Protein AF-A0A137PBF0-F1 (afdb_monomer_lite)

pLDDT: mean 75.56, std 15.22, range [40.25, 97.75]

Radius of gyration: 33.71 Å; chains: 1; bounding box: 64×25×86 Å

InterPro domains:
  IPR001138 Zn(2)Cys(6) fungal-type DNA-binding domain [PF00172] (9-41)
  IPR001138 Zn(2)Cys(6) fungal-type DNA-binding domain [PS50048] (8-37)
  IPR001138 Zn(2)Cys(6) fungal-type DNA-binding domain [SM00066] (3-46)
  IPR001138 Zn(2)Cys(6) fungal-type DNA-binding domain [cd00067] (9-37)
  IPR036864 Zn(2)-C6 fungal-type DNA-binding domain superfamily [G3DSA:4.10.240.10] (1-69)
  IPR036864 Zn(2)-C6 fungal-type DNA-binding domain superfamily [SSF57701] (2-40)

Sequence (99 aa):
MRPKVQQNCVECKRRKIKCSRAQPCSNCLKSGVFCFYINKKQISIEADESRSKTQDLTRYQVLRNLKLEEKWLKLVFKVEMVINWCSEDPRLVHLVVSY

Foldseek 3Di:
DDDDDDDAWPVCVVVVHDFCSDVQTPVCVVVVHDTHHDDPVVCVVVVVVVVVVVVVVVVVVVVVVVVVVVVVVVVVVVVVVVVVVCVPDVVCPVVVPDD

Structure (mmCIF, N/CA/C/O backbone):
data_AF-A0A137PBF0-F1
#
_entry.id   AF-A0A137PBF0-F1
#
loop_
_atom_site.group_PDB
_atom_site.id
_atom_site.type_symbol
_atom_site.label_atom_id
_atom_site.label_alt_id
_atom_site.label_comp_id
_atom_site.label_asym_id
_atom_site.label_entity_id
_atom_site.label_seq_id
_atom_site.pdbx_PDB_ins_code
_atom_site.Cartn_x
_atom_site.Cartn_y
_atom_site.Cartn_z
_atom_site.occupancy
_atom_site.B_iso_or_equiv
_atom_site.auth_seq_id
_atom_site.auth_comp_id
_atom_site.auth_asym_id
_atom_site.auth_atom_id
_atom_site.pdbx_PDB_model_num
ATOM 1 N N . MET A 1 1 ? 5.314 -11.008 27.753 1.00 71.00 1 MET A N 1
ATOM 2 C CA . MET A 1 1 ? 4.659 -10.944 26.422 1.00 71.00 1 MET A CA 1
ATOM 3 C C . MET A 1 1 ? 3.678 -9.776 26.390 1.00 71.00 1 MET A C 1
ATOM 5 O O . MET A 1 1 ? 2.913 -9.633 27.333 1.00 71.00 1 MET A O 1
ATOM 9 N N . ARG A 1 2 ? 3.688 -8.935 25.346 1.00 78.38 2 ARG A N 1
ATOM 10 C CA . ARG A 1 2 ? 2.725 -7.825 25.193 1.00 78.38 2 ARG A CA 1
ATOM 11 C C . ARG A 1 2 ? 1.407 -8.352 24.595 1.00 78.38 2 ARG A C 1
ATOM 13 O O . ARG A 1 2 ? 1.470 -8.976 23.536 1.00 78.38 2 ARG A O 1
ATOM 20 N N . PRO A 1 3 ? 0.230 -8.093 25.197 1.00 75.25 3 PRO A N 1
ATOM 21 C CA . PRO A 1 3 ? -1.050 -8.521 24.635 1.00 75.25 3 PRO A CA 1
ATOM 22 C C . PRO A 1 3 ? -1.280 -7.911 23.249 1.00 75.25 3 PRO A C 1
ATOM 24 O O . PRO A 1 3 ? -1.082 -6.710 23.040 1.00 75.25 3 PRO A O 1
ATOM 27 N N . LYS A 1 4 ? -1.710 -8.731 22.285 1.00 74.19 4 LYS A N 1
ATOM 28 C CA . LYS A 1 4 ? -2.023 -8.266 20.930 1.00 74.19 4 LYS A CA 1
ATOM 29 C C . LYS A 1 4 ? -3.314 -7.447 20.967 1.00 74.19 4 LYS A C 1
ATOM 31 O O . LYS A 1 4 ? -4.403 -7.993 21.122 1.00 74.19 4 LYS A O 1
ATOM 36 N N . VAL A 1 5 ? -3.194 -6.131 20.814 1.00 78.00 5 VAL A N 1
ATOM 37 C CA . VAL A 1 5 ? -4.346 -5.218 20.806 1.00 78.00 5 VAL A CA 1
ATOM 38 C C . VAL A 1 5 ? -5.220 -5.498 19.582 1.00 78.00 5 VAL A C 1
ATOM 40 O O . VAL A 1 5 ? -4.790 -5.295 18.441 1.00 78.00 5 VAL A O 1
ATOM 43 N N . GLN A 1 6 ? -6.458 -5.942 19.817 1.00 81.50 6 GLN A N 1
ATOM 44 C CA . GLN A 1 6 ? -7.447 -6.136 18.758 1.00 81.50 6 GLN A CA 1
ATOM 45 C C . GLN A 1 6 ? -7.788 -4.794 18.098 1.00 81.50 6 GLN A C 1
ATOM 47 O O . GLN A 1 6 ? -8.183 -3.834 18.765 1.00 81.50 6 GLN A O 1
ATOM 52 N N . GLN A 1 7 ? -7.617 -4.729 16.778 1.00 88.94 7 GLN A N 1
ATOM 53 C CA . GLN A 1 7 ? -7.830 -3.507 16.008 1.00 88.94 7 GLN A CA 1
ATOM 54 C C . GLN A 1 7 ? -9.323 -3.203 15.848 1.00 88.94 7 GLN A C 1
ATOM 56 O O . GLN A 1 7 ? -10.153 -4.104 15.743 1.00 88.94 7 GLN A O 1
ATOM 61 N N . ASN A 1 8 ? -9.658 -1.916 15.808 1.00 94.94 8 ASN A N 1
ATOM 62 C CA . ASN A 1 8 ? -10.992 -1.462 15.422 1.00 94.94 8 ASN A CA 1
ATOM 63 C C . ASN A 1 8 ? -11.172 -1.628 13.903 1.00 94.94 8 ASN A C 1
ATOM 65 O O . ASN A 1 8 ? -10.190 -1.529 13.160 1.00 94.94 8 ASN A O 1
ATOM 69 N N . CYS A 1 9 ? -12.412 -1.822 13.435 1.00 95.44 9 CYS A N 1
ATOM 70 C CA . CYS A 1 9 ? -12.704 -1.768 11.999 1.00 95.44 9 CYS A CA 1
ATOM 71 C C . CYS A 1 9 ? -12.340 -0.394 11.420 1.00 95.44 9 CYS A C 1
ATOM 73 O O . CYS A 1 9 ? -12.250 0.597 12.157 1.00 95.44 9 CYS A O 1
ATOM 75 N N . VAL A 1 10 ? -12.158 -0.324 10.099 1.00 95.69 10 VAL A N 1
ATOM 76 C CA . VAL A 1 10 ? -11.753 0.912 9.410 1.00 95.69 10 VAL A CA 1
ATOM 77 C C . VAL A 1 10 ? -12.727 2.048 9.691 1.00 95.69 10 VAL A C 1
ATOM 79 O O . VAL A 1 10 ? -12.300 3.152 10.018 1.00 95.69 10 VAL A O 1
ATOM 82 N N . GLU A 1 11 ? -14.024 1.761 9.679 1.00 96.69 11 GLU A N 1
ATOM 83 C CA . GLU A 1 11 ? -15.039 2.790 9.859 1.00 96.69 11 GLU A CA 1
ATOM 84 C C . GLU A 1 11 ? -15.127 3.299 11.306 1.00 96.69 11 GLU A C 1
ATOM 86 O O . GLU A 1 11 ? -15.147 4.507 11.535 1.00 96.69 11 GLU A O 1
ATOM 91 N N . CYS A 1 12 ? -15.078 2.419 12.314 1.00 96.62 12 CYS A N 1
ATOM 92 C CA . CYS A 1 12 ? -15.012 2.860 13.713 1.00 96.62 12 CYS A CA 1
ATOM 93 C C . CYS A 1 12 ? -13.708 3.604 14.015 1.00 96.62 12 CYS A C 1
ATOM 95 O O . CYS A 1 12 ? -13.707 4.536 14.817 1.00 96.62 12 CYS A O 1
ATOM 97 N N . LYS A 1 13 ? -12.600 3.214 13.372 1.00 95.00 13 LYS A N 1
ATOM 98 C CA . LYS A 1 13 ? -1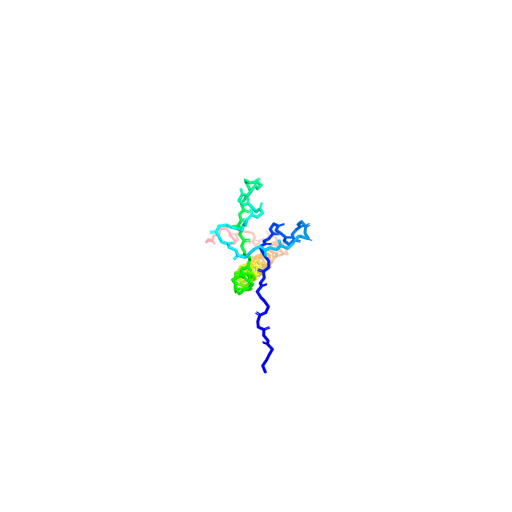1.323 3.924 13.471 1.00 95.00 13 LYS A CA 1
ATOM 99 C C . LYS A 1 13 ? -11.422 5.322 12.853 1.00 95.00 13 LYS A C 1
ATOM 101 O O . LYS A 1 13 ? -10.991 6.278 13.489 1.00 95.00 13 LYS A O 1
ATOM 106 N N . ARG A 1 14 ? -12.043 5.450 11.674 1.00 95.38 14 ARG A N 1
ATOM 107 C CA . ARG A 1 14 ? -12.297 6.727 10.984 1.00 95.38 14 ARG A CA 1
ATOM 108 C C . ARG A 1 14 ? -13.192 7.652 11.810 1.00 95.38 14 ARG A C 1
ATOM 110 O O . ARG A 1 14 ? -12.872 8.822 11.977 1.00 95.38 14 ARG A O 1
ATOM 117 N N . ARG A 1 15 ? -14.273 7.110 12.378 1.00 95.38 15 ARG A N 1
ATOM 118 C CA . ARG A 1 15 ? -15.216 7.838 13.246 1.00 95.38 15 ARG A CA 1
ATOM 119 C C . ARG A 1 15 ? -14.694 8.078 14.667 1.00 95.38 15 ARG A C 1
ATOM 121 O O . ARG A 1 15 ? -15.350 8.773 15.428 1.00 95.38 15 ARG A O 1
ATOM 128 N N . LYS A 1 16 ? -13.543 7.498 15.034 1.00 95.69 16 LYS A N 1
ATOM 129 C CA . LYS A 1 16 ? -12.946 7.558 16.382 1.00 95.69 16 LYS A CA 1
ATOM 130 C C . LYS A 1 16 ? -13.895 7.089 17.500 1.00 95.69 16 LYS A C 1
ATOM 132 O O . LYS A 1 16 ? -13.854 7.600 18.613 1.00 95.69 16 LYS A O 1
ATOM 137 N N . ILE A 1 17 ? -14.721 6.081 17.218 1.00 95.19 17 ILE A N 1
ATOM 138 C CA . ILE A 1 17 ? -15.667 5.491 18.180 1.00 95.19 17 ILE A CA 1
ATOM 139 C C . ILE A 1 17 ? -15.231 4.088 18.611 1.00 95.19 17 ILE A C 1
ATOM 141 O O . ILE A 1 17 ? -14.493 3.391 17.904 1.00 95.19 17 ILE A O 1
ATOM 145 N N . LYS A 1 18 ? -15.728 3.631 19.767 1.00 94.12 18 LYS A N 1
ATOM 146 C CA . LYS A 1 18 ? -15.484 2.266 20.255 1.00 94.12 18 LYS A CA 1
ATOM 147 C C . LYS A 1 18 ? -16.075 1.248 19.276 1.00 94.12 18 LYS A C 1
ATOM 149 O O . LYS A 1 18 ? -17.252 1.311 18.935 1.00 94.12 18 LYS A O 1
ATOM 154 N N . CYS A 1 19 ? -15.260 0.299 18.826 1.00 96.25 19 CYS A N 1
ATOM 155 C CA . CYS A 1 19 ? -15.696 -0.788 17.955 1.00 96.25 19 CYS A CA 1
ATOM 156 C C . CYS A 1 19 ? -16.140 -1.992 18.795 1.00 96.25 19 CYS A C 1
ATOM 158 O O . CYS A 1 19 ? -15.430 -2.371 19.726 1.00 96.25 19 CYS A O 1
ATOM 160 N N . SER A 1 20 ? -17.271 -2.619 18.448 1.00 95.69 20 SER A N 1
ATOM 161 C CA . SER A 1 20 ? -17.695 -3.879 19.083 1.00 95.69 20 SER A CA 1
ATOM 162 C C . SER A 1 20 ? -16.876 -5.088 18.626 1.00 95.69 20 SER A C 1
ATOM 164 O O . SER A 1 20 ? -16.974 -6.147 19.229 1.00 95.69 20 SER A O 1
ATOM 166 N N . ARG A 1 21 ? -16.081 -4.930 17.558 1.00 93.62 21 ARG A N 1
ATOM 167 C CA . ARG A 1 21 ? -15.198 -5.954 16.981 1.00 93.62 21 ARG A CA 1
ATOM 168 C C . ARG A 1 21 ? -15.899 -7.215 16.447 1.00 93.62 21 ARG A C 1
ATOM 170 O O . ARG A 1 21 ? -15.221 -8.171 16.094 1.00 93.62 21 ARG A O 1
ATOM 177 N N . ALA A 1 22 ? -17.228 -7.197 16.331 1.00 93.06 22 ALA A N 1
ATOM 178 C CA . ALA A 1 22 ? -17.992 -8.203 15.591 1.00 93.06 22 ALA A CA 1
ATOM 179 C C . ALA A 1 22 ? -17.848 -8.009 14.064 1.00 93.06 22 ALA A C 1
ATOM 181 O O . ALA A 1 22 ? -17.330 -6.978 13.611 1.00 93.06 22 ALA A O 1
ATOM 182 N N . GLN A 1 23 ? -18.310 -8.989 13.283 1.00 91.12 23 GLN A N 1
ATOM 183 C CA . GLN A 1 23 ? -18.328 -8.964 11.817 1.00 91.12 23 GLN A CA 1
ATOM 184 C C . GLN A 1 23 ? -19.757 -9.171 11.296 1.00 91.12 23 GLN A C 1
ATOM 186 O O . GLN A 1 23 ? -20.223 -10.309 11.298 1.00 91.12 23 GLN A O 1
ATOM 191 N N . PRO A 1 24 ? -20.455 -8.105 10.860 1.00 94.75 24 PRO A N 1
ATOM 192 C CA . PRO A 1 24 ? -20.088 -6.684 10.955 1.00 94.75 24 PRO A CA 1
ATOM 193 C C . PRO A 1 24 ? -20.155 -6.154 12.401 1.00 94.75 24 PRO A C 1
ATOM 195 O O . PRO A 1 24 ? -20.855 -6.697 13.254 1.00 94.75 24 PRO A O 1
ATOM 198 N N . CYS A 1 25 ? -19.431 -5.074 12.714 1.00 97.06 25 CYS A N 1
ATOM 199 C CA . CYS A 1 25 ? -19.496 -4.488 14.056 1.00 97.06 25 CYS A CA 1
ATOM 200 C C . CYS A 1 25 ? -20.842 -3.774 14.273 1.00 97.06 25 CYS A C 1
ATOM 202 O O . CYS A 1 25 ? -21.449 -3.286 13.320 1.00 97.06 25 CYS A O 1
ATOM 204 N N . SER A 1 26 ? -21.301 -3.659 15.521 1.00 97.75 26 SER A N 1
ATOM 205 C CA . SER A 1 26 ? -22.644 -3.157 15.848 1.00 97.75 26 SER A CA 1
ATOM 206 C C . SER A 1 26 ? -22.900 -1.745 15.320 1.00 97.75 26 SER A C 1
ATOM 208 O O . SER A 1 26 ? -23.990 -1.458 14.839 1.00 97.75 26 SER A O 1
ATOM 210 N N . ASN A 1 27 ? -21.891 -0.872 15.350 1.00 97.31 27 ASN A N 1
ATOM 211 C CA . ASN A 1 27 ? -22.010 0.484 14.816 1.00 97.31 27 ASN A CA 1
ATOM 212 C C . ASN A 1 27 ? -22.124 0.493 13.290 1.00 97.31 27 ASN A C 1
ATOM 214 O O . ASN A 1 27 ? -22.899 1.278 12.750 1.00 97.31 27 ASN A O 1
ATOM 218 N N . CYS A 1 28 ? -21.363 -0.365 12.600 1.00 97.69 28 CYS A N 1
ATOM 219 C CA . CYS A 1 28 ? -21.428 -0.463 11.142 1.00 97.69 28 CYS A CA 1
ATOM 220 C C . CYS A 1 28 ? -22.755 -1.076 10.695 1.00 97.69 28 CYS A C 1
ATOM 222 O O . CYS A 1 28 ? -23.377 -0.542 9.785 1.00 97.69 28 CYS A O 1
ATOM 224 N N . LEU A 1 29 ? -23.223 -2.110 11.403 1.00 97.69 29 LEU A N 1
ATOM 225 C CA . LEU A 1 29 ? -24.527 -2.726 11.176 1.00 97.69 29 LEU A CA 1
ATOM 226 C C . LEU A 1 29 ? -25.661 -1.706 11.345 1.00 97.69 29 LEU A C 1
ATOM 228 O O . LEU A 1 29 ? -26.472 -1.541 10.445 1.00 97.69 29 LEU A O 1
ATOM 232 N N . LYS A 1 30 ? -25.669 -0.953 12.455 1.00 97.12 30 LYS A N 1
ATOM 233 C CA . LYS A 1 30 ? -26.670 0.100 12.711 1.00 97.12 30 LYS A CA 1
ATOM 234 C C . LYS A 1 30 ? -26.617 1.248 11.705 1.00 97.12 30 LYS A C 1
ATOM 236 O O . LYS A 1 30 ? -27.641 1.844 11.409 1.00 97.12 30 LYS A O 1
ATOM 241 N N . SER A 1 31 ? -25.426 1.586 11.215 1.00 95.50 31 SER A N 1
ATOM 242 C CA . SER A 1 31 ? -25.242 2.665 10.238 1.00 95.50 31 SER A CA 1
ATOM 243 C C . SER A 1 31 ? -25.452 2.216 8.788 1.00 95.50 31 SER A C 1
ATOM 245 O O . SER A 1 31 ? -25.351 3.057 7.903 1.00 95.50 31 SER A O 1
ATOM 247 N N . GLY A 1 32 ? -25.658 0.919 8.527 1.00 95.88 32 GLY A N 1
ATOM 248 C CA . GLY A 1 32 ? -25.782 0.382 7.168 1.00 95.88 32 GLY A CA 1
ATOM 249 C C . GLY A 1 32 ? -24.528 0.562 6.302 1.00 95.88 32 GLY A C 1
ATOM 250 O O . GLY A 1 32 ? -24.631 0.638 5.083 1.00 95.88 32 GLY A O 1
ATOM 251 N N . VAL A 1 33 ? -23.343 0.670 6.911 1.00 95.88 33 VAL A N 1
ATOM 252 C CA . VAL A 1 33 ? -22.074 0.902 6.197 1.00 95.88 33 VAL A CA 1
ATOM 253 C C . VAL A 1 33 ? -21.219 -0.355 6.149 1.00 95.88 33 VAL A C 1
ATOM 255 O O . VAL A 1 33 ? -21.256 -1.196 7.051 1.00 95.88 33 VAL A O 1
ATOM 258 N N . PHE A 1 34 ? -20.388 -0.451 5.113 1.00 95.56 34 PHE A N 1
ATOM 259 C CA . PHE A 1 34 ? -19.500 -1.589 4.919 1.00 95.56 34 PHE A CA 1
ATOM 260 C C . PHE A 1 34 ? -18.461 -1.699 6.049 1.00 95.56 34 PHE A C 1
ATOM 262 O O . PHE A 1 34 ? -17.709 -0.763 6.334 1.00 95.56 34 PHE A O 1
ATOM 269 N N . CYS A 1 35 ? -18.420 -2.860 6.709 1.00 96.56 35 CYS A N 1
ATOM 270 C CA . CYS A 1 35 ? -17.520 -3.129 7.825 1.00 96.56 35 CYS A CA 1
ATOM 271 C C . CYS A 1 35 ? -16.352 -3.996 7.361 1.00 96.56 35 CYS A C 1
ATOM 273 O O . CYS A 1 35 ? -16.542 -5.161 7.028 1.00 96.56 35 CYS A O 1
ATOM 275 N N . PHE A 1 36 ? -15.136 -3.454 7.389 1.00 94.62 36 PHE A N 1
ATOM 276 C CA . PHE A 1 36 ? -13.934 -4.220 7.071 1.00 94.62 36 PHE A CA 1
ATOM 277 C C . PHE A 1 36 ? -12.765 -3.850 7.984 1.00 94.62 36 PHE A C 1
ATOM 279 O O . PHE A 1 36 ? -12.739 -2.791 8.623 1.00 94.62 36 PHE A O 1
ATOM 286 N N . TYR A 1 37 ? -11.802 -4.764 8.077 1.00 93.31 37 TYR A N 1
ATOM 287 C CA . TYR A 1 37 ? -10.626 -4.658 8.935 1.00 93.31 37 TYR A CA 1
ATOM 288 C C . TYR A 1 37 ? -9.392 -4.855 8.065 1.00 93.31 37 TYR A C 1
ATOM 290 O O . TYR A 1 37 ? -9.303 -5.822 7.316 1.00 93.31 37 TYR A O 1
ATOM 298 N N . ILE A 1 38 ? -8.434 -3.937 8.171 1.00 88.19 38 ILE A N 1
ATOM 299 C CA . ILE A 1 38 ? -7.204 -3.999 7.383 1.00 88.19 38 ILE A CA 1
ATOM 300 C C . ILE A 1 38 ? -6.210 -4.944 8.057 1.00 88.19 38 ILE A C 1
ATOM 302 O O . ILE A 1 38 ? -5.754 -4.688 9.177 1.00 88.19 38 ILE A O 1
ATOM 306 N N . ASN A 1 39 ? -5.818 -5.997 7.341 1.00 81.00 39 ASN A N 1
ATOM 307 C CA . ASN A 1 39 ? -4.710 -6.856 7.732 1.00 81.00 39 ASN A CA 1
ATOM 308 C C . ASN A 1 39 ? -3.397 -6.284 7.185 1.00 81.00 39 ASN A C 1
ATOM 310 O O . ASN A 1 39 ? -3.072 -6.430 6.010 1.00 81.00 39 ASN A O 1
ATOM 314 N N . LYS A 1 40 ? -2.602 -5.650 8.056 1.00 71.31 40 LYS A N 1
ATOM 315 C CA . LYS A 1 40 ? -1.321 -5.022 7.672 1.00 71.31 40 LYS A CA 1
ATOM 316 C C . LYS A 1 40 ? -0.313 -5.987 7.028 1.00 71.31 40 LYS A C 1
ATOM 318 O O . LYS A 1 40 ? 0.570 -5.521 6.326 1.00 71.31 40 LYS A O 1
ATOM 323 N N . LYS A 1 41 ? -0.449 -7.301 7.251 1.00 69.06 41 LYS A N 1
ATOM 324 C CA . LYS A 1 41 ? 0.423 -8.320 6.644 1.00 69.06 41 LYS A CA 1
ATOM 325 C C . LYS A 1 41 ? 0.265 -8.434 5.124 1.00 69.06 41 LYS A C 1
ATOM 327 O O . LYS A 1 41 ? 1.229 -8.798 4.472 1.00 69.06 41 LYS A O 1
ATOM 332 N N . GLN A 1 42 ? -0.917 -8.152 4.573 1.00 64.38 42 GLN A N 1
ATOM 333 C CA . GLN A 1 42 ? -1.158 -8.296 3.130 1.00 64.38 42 GLN A CA 1
ATOM 334 C C . GLN A 1 42 ? -0.677 -7.066 2.352 1.00 64.38 42 GLN A C 1
ATOM 336 O O . GLN A 1 42 ? -0.034 -7.211 1.321 1.00 64.38 42 GLN A O 1
ATOM 341 N N . ILE A 1 43 ? -0.861 -5.869 2.920 1.00 64.06 43 ILE A N 1
ATOM 342 C CA . ILE A 1 43 ? -0.442 -4.606 2.290 1.00 64.06 43 ILE A CA 1
ATOM 343 C C . ILE A 1 43 ? 1.072 -4.557 2.063 1.00 64.06 43 ILE A C 1
ATOM 345 O O . ILE A 1 43 ? 1.515 -4.065 1.034 1.00 64.06 43 ILE A O 1
ATOM 349 N N . SER A 1 44 ? 1.876 -5.064 3.003 1.00 62.03 44 SER A N 1
ATOM 350 C CA . SER A 1 44 ? 3.333 -5.087 2.836 1.00 62.03 44 SER A CA 1
ATOM 351 C C . SER A 1 44 ? 3.784 -6.020 1.713 1.00 62.03 44 SER A C 1
ATOM 353 O O . SER A 1 44 ? 4.735 -5.693 1.021 1.00 62.03 44 SER A O 1
ATOM 355 N N . ILE A 1 45 ? 3.096 -7.150 1.517 1.00 65.25 45 ILE A N 1
ATOM 356 C CA . ILE A 1 45 ? 3.457 -8.129 0.481 1.00 65.25 45 ILE A CA 1
ATOM 357 C C . ILE A 1 45 ? 3.113 -7.565 -0.900 1.00 65.25 45 ILE A C 1
ATOM 359 O O . ILE A 1 45 ? 3.965 -7.536 -1.781 1.00 65.25 45 ILE A O 1
ATOM 363 N N . GLU A 1 46 ? 1.902 -7.031 -1.068 1.00 60.78 46 GLU A N 1
ATOM 364 C CA . GLU A 1 46 ? 1.461 -6.465 -2.348 1.00 60.78 46 GLU A CA 1
ATOM 365 C C . GLU A 1 46 ? 2.230 -5.190 -2.721 1.00 60.78 46 GLU A C 1
ATOM 367 O O . GLU A 1 46 ? 2.565 -4.994 -3.890 1.00 60.78 46 GLU A O 1
ATOM 372 N N . ALA A 1 47 ? 2.550 -4.325 -1.750 1.00 61.84 47 ALA A N 1
ATOM 373 C CA . ALA A 1 47 ? 3.307 -3.102 -2.009 1.00 61.84 47 ALA A CA 1
ATOM 374 C C . ALA A 1 47 ? 4.765 -3.382 -2.410 1.00 61.84 47 ALA A C 1
ATOM 376 O O . ALA A 1 47 ? 5.266 -2.725 -3.325 1.00 61.84 47 ALA A O 1
ATOM 377 N N . ASP A 1 48 ? 5.431 -4.357 -1.779 1.00 61.72 48 ASP A N 1
ATOM 378 C CA . ASP A 1 48 ? 6.786 -4.761 -2.180 1.00 61.72 48 ASP A CA 1
ATOM 379 C C . ASP A 1 48 ? 6.786 -5.470 -3.538 1.00 61.72 48 ASP A C 1
ATOM 381 O O . ASP A 1 48 ? 7.616 -5.166 -4.398 1.00 61.72 48 ASP A O 1
ATOM 385 N N . GLU A 1 49 ? 5.820 -6.358 -3.786 1.00 61.97 49 GLU A N 1
ATOM 386 C CA . GLU A 1 49 ? 5.739 -7.098 -5.047 1.00 61.97 49 GLU A CA 1
ATOM 387 C C . GLU A 1 49 ? 5.443 -6.175 -6.241 1.00 61.97 49 GLU A C 1
ATOM 389 O O . GLU A 1 49 ? 6.051 -6.301 -7.309 1.00 61.97 49 GLU A O 1
ATOM 394 N N . SER A 1 50 ? 4.562 -5.189 -6.049 1.00 60.00 50 SER A N 1
ATOM 395 C CA . SER A 1 50 ? 4.249 -4.175 -7.065 1.00 60.00 50 SER A CA 1
ATOM 396 C C . SER A 1 50 ? 5.451 -3.270 -7.360 1.00 60.00 50 SER A C 1
ATOM 398 O O . SER A 1 50 ? 5.689 -2.896 -8.513 1.00 60.00 50 SER A O 1
ATOM 400 N N . ARG A 1 51 ? 6.246 -2.936 -6.334 1.00 61.50 51 ARG A N 1
ATOM 401 C CA . ARG A 1 51 ? 7.437 -2.087 -6.464 1.00 61.50 51 ARG A CA 1
ATOM 402 C C . ARG A 1 51 ? 8.580 -2.808 -7.180 1.00 61.50 51 ARG A C 1
ATOM 404 O O . ARG A 1 51 ? 9.188 -2.207 -8.064 1.00 61.50 51 ARG A O 1
ATOM 411 N N . SER A 1 52 ? 8.808 -4.087 -6.874 1.00 62.97 52 SER A N 1
ATOM 412 C CA . SER A 1 52 ? 9.840 -4.901 -7.532 1.00 62.97 52 SER A CA 1
ATOM 413 C C . SER A 1 52 ? 9.545 -5.092 -9.026 1.00 62.97 52 SER A C 1
ATOM 415 O O . SER A 1 52 ? 10.392 -4.784 -9.861 1.00 62.97 52 SER A O 1
ATOM 417 N N . LYS A 1 53 ? 8.307 -5.468 -9.393 1.00 61.66 53 LYS A N 1
ATOM 418 C CA . LYS A 1 53 ? 7.909 -5.646 -10.807 1.00 61.66 53 LYS A CA 1
ATOM 419 C C . LYS A 1 53 ? 8.037 -4.357 -11.629 1.00 61.66 53 LYS A C 1
ATOM 421 O O . LYS A 1 53 ? 8.461 -4.395 -12.782 1.00 61.66 53 LYS A O 1
ATOM 426 N N . THR A 1 54 ? 7.699 -3.208 -11.040 1.00 67.00 54 THR A N 1
ATOM 427 C CA . THR A 1 54 ? 7.789 -1.901 -11.719 1.00 67.00 54 THR A CA 1
ATOM 428 C C . THR A 1 54 ? 9.247 -1.467 -11.937 1.00 67.00 54 THR A C 1
ATOM 430 O O . THR A 1 54 ? 9.585 -0.915 -12.989 1.00 67.00 54 THR A O 1
ATOM 433 N N . GLN A 1 55 ? 10.135 -1.744 -10.975 1.00 69.00 55 GLN A N 1
ATOM 434 C CA . GLN A 1 55 ? 11.570 -1.453 -11.091 1.00 69.00 55 GLN A CA 1
ATOM 435 C C . GLN A 1 55 ? 12.278 -2.348 -12.121 1.00 69.00 55 GLN A C 1
ATOM 437 O O . GLN A 1 55 ? 13.116 -1.864 -12.884 1.00 69.00 55 GLN A O 1
ATOM 442 N N . ASP A 1 56 ? 11.907 -3.625 -12.216 1.00 70.88 56 ASP A N 1
ATOM 443 C CA . ASP A 1 56 ? 12.506 -4.545 -13.190 1.00 70.88 56 ASP A CA 1
ATOM 444 C C . ASP A 1 56 ? 12.122 -4.200 -14.641 1.00 70.88 56 ASP A C 1
ATOM 446 O O . ASP A 1 56 ? 12.971 -4.215 -15.540 1.00 70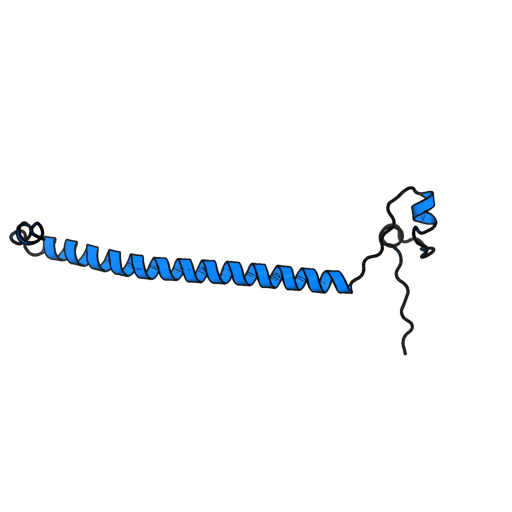.88 56 ASP A O 1
ATOM 450 N N . LEU A 1 57 ? 10.863 -3.805 -14.878 1.00 73.19 57 LEU A N 1
ATOM 451 C CA . LEU A 1 57 ? 10.388 -3.380 -16.202 1.00 73.19 57 LEU A CA 1
ATOM 452 C C . LEU A 1 57 ? 11.077 -2.095 -16.688 1.00 73.19 57 LEU A C 1
ATOM 454 O O . LEU A 1 57 ? 11.509 -2.025 -17.841 1.00 73.19 57 LEU A O 1
ATOM 458 N N . THR A 1 58 ? 11.229 -1.102 -15.807 1.00 73.38 58 THR A N 1
ATOM 459 C CA . THR A 1 58 ? 11.914 0.164 -16.1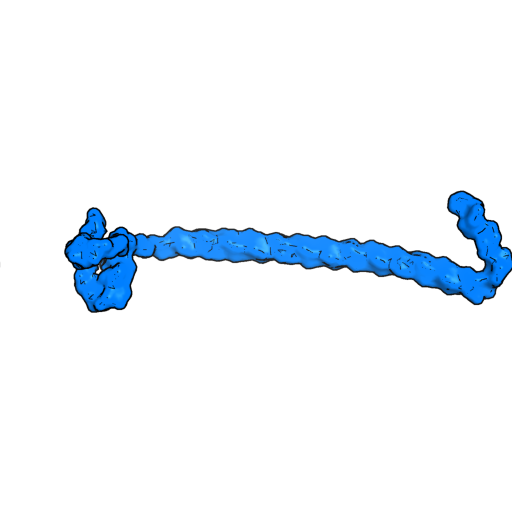30 1.00 73.38 58 THR A CA 1
ATOM 460 C C . THR A 1 58 ? 13.404 -0.046 -16.410 1.00 73.38 58 THR A C 1
ATOM 462 O O . THR A 1 58 ? 13.928 0.498 -17.384 1.00 73.38 58 THR A O 1
ATOM 465 N N . ARG A 1 59 ? 14.087 -0.912 -15.646 1.00 75.31 59 ARG A N 1
ATOM 466 C CA . ARG A 1 59 ? 15.491 -1.283 -15.900 1.00 75.31 59 ARG A CA 1
ATOM 467 C C . ARG A 1 59 ? 15.686 -1.909 -17.282 1.00 75.31 59 ARG A C 1
ATOM 469 O O . ARG A 1 59 ? 16.616 -1.545 -18.000 1.00 75.31 59 ARG A O 1
ATOM 476 N N . TYR A 1 60 ? 14.816 -2.838 -17.671 1.00 70.19 60 TYR A N 1
ATOM 477 C CA . TYR A 1 60 ? 14.897 -3.490 -18.979 1.00 70.19 60 TYR A CA 1
ATOM 478 C C . TYR A 1 60 ? 14.638 -2.513 -20.144 1.00 70.19 60 TYR A C 1
ATOM 480 O O . TYR A 1 60 ? 15.309 -2.595 -21.175 1.00 70.19 60 TYR A O 1
ATOM 488 N N . GLN A 1 61 ? 13.730 -1.547 -19.975 1.00 72.19 61 GLN A N 1
ATOM 489 C CA . GLN A 1 61 ? 13.483 -0.489 -20.964 1.00 72.19 61 GLN A CA 1
ATOM 490 C C . GLN A 1 61 ? 14.706 0.420 -21.167 1.00 72.19 61 GLN A C 1
ATOM 492 O O . GLN A 1 61 ? 15.077 0.684 -22.309 1.00 72.19 61 GLN A O 1
ATOM 497 N N . VAL A 1 62 ? 15.380 0.838 -20.088 1.00 76.81 62 VAL A N 1
ATOM 498 C CA . VAL A 1 62 ? 16.607 1.655 -20.177 1.00 76.81 62 VAL A CA 1
ATOM 499 C C . VAL A 1 62 ? 17.729 0.892 -20.886 1.00 76.81 62 VAL A C 1
ATOM 501 O O . VAL A 1 62 ? 18.327 1.415 -21.824 1.00 76.81 62 VAL A O 1
ATOM 504 N N . LEU A 1 63 ? 17.974 -0.369 -20.504 1.00 70.81 63 LEU A N 1
ATOM 505 C CA . LEU A 1 63 ? 18.988 -1.214 -21.153 1.00 70.81 63 LEU A CA 1
ATOM 506 C C . LEU A 1 63 ? 18.712 -1.404 -22.653 1.00 70.81 63 LEU A C 1
ATOM 508 O O . LEU A 1 63 ? 19.639 -1.413 -23.463 1.00 70.81 63 LEU A O 1
ATOM 512 N N . ARG A 1 64 ? 17.439 -1.540 -23.038 1.00 68.25 64 ARG A N 1
ATOM 513 C CA . ARG A 1 64 ? 17.029 -1.626 -24.444 1.00 68.25 64 ARG A CA 1
ATOM 514 C C . ARG A 1 64 ? 17.331 -0.330 -25.201 1.00 68.25 64 ARG A C 1
ATOM 516 O O . ARG A 1 64 ? 17.857 -0.414 -26.307 1.00 68.25 64 ARG A O 1
ATOM 523 N N . ASN A 1 65 ? 17.028 0.831 -24.621 1.00 70.69 65 ASN A N 1
ATOM 524 C CA . ASN A 1 65 ? 17.272 2.132 -25.251 1.00 70.69 65 ASN A CA 1
ATOM 525 C C . ASN A 1 65 ? 18.773 2.398 -25.448 1.00 70.69 65 ASN A C 1
ATOM 527 O O . ASN A 1 65 ? 19.179 2.729 -26.557 1.00 70.69 65 ASN A O 1
ATOM 531 N N . LEU A 1 66 ? 19.608 2.118 -24.440 1.00 69.12 66 LEU A N 1
ATOM 532 C CA . LEU A 1 66 ? 21.072 2.217 -24.560 1.00 69.12 66 LEU A CA 1
ATOM 533 C C . LEU A 1 66 ? 21.622 1.311 -25.677 1.00 69.12 66 LEU A C 1
ATOM 535 O O . LEU A 1 66 ? 22.463 1.716 -26.476 1.00 69.12 66 LEU A O 1
ATOM 539 N N . LYS A 1 67 ? 21.094 0.085 -25.798 1.00 66.75 67 LYS A N 1
ATOM 540 C CA . LYS A 1 67 ? 21.489 -0.853 -26.862 1.00 66.75 67 LYS A CA 1
ATOM 541 C C . LYS A 1 67 ? 21.045 -0.402 -28.260 1.00 66.75 67 LYS A C 1
ATOM 543 O O . LYS A 1 67 ? 21.654 -0.807 -29.252 1.00 66.75 67 LYS A O 1
ATOM 548 N N . LEU A 1 68 ? 19.973 0.385 -28.363 1.00 60.78 68 LEU A N 1
ATOM 549 C CA . LEU A 1 68 ? 19.561 1.010 -29.621 1.00 60.78 68 LEU A CA 1
ATOM 550 C C . LEU A 1 68 ? 20.507 2.160 -29.981 1.00 60.78 68 LEU A C 1
ATOM 552 O O . LEU A 1 68 ? 20.935 2.224 -31.131 1.00 60.78 68 LEU A O 1
ATOM 556 N N . GLU A 1 69 ? 20.905 2.991 -29.017 1.00 60.97 69 GLU A N 1
ATOM 557 C CA . GLU A 1 69 ? 21.862 4.083 -29.240 1.00 60.97 69 GLU A CA 1
ATOM 558 C C . GLU A 1 69 ? 23.224 3.582 -29.735 1.00 60.97 69 GLU A C 1
ATOM 560 O O . GLU A 1 69 ? 23.735 4.111 -30.716 1.00 60.97 69 GLU A O 1
ATOM 565 N N . GLU A 1 70 ? 23.776 2.494 -29.185 1.00 68.25 70 GLU A N 1
ATOM 566 C CA . GLU A 1 70 ? 25.036 1.922 -29.698 1.00 68.25 70 GLU A CA 1
ATOM 567 C C . GLU A 1 70 ? 24.956 1.497 -31.174 1.00 68.25 70 GLU A C 1
ATOM 569 O O . GLU A 1 70 ? 25.928 1.616 -31.925 1.00 68.25 70 GLU A O 1
ATOM 574 N N . LYS A 1 71 ? 23.807 0.961 -31.604 1.00 71.31 71 LYS A N 1
ATOM 575 C CA . LYS A 1 71 ? 23.599 0.559 -33.001 1.00 71.31 71 LYS A CA 1
ATOM 576 C C . LYS A 1 71 ? 23.464 1.775 -33.909 1.00 71.31 71 LYS A C 1
ATOM 578 O O . LYS A 1 71 ? 24.050 1.774 -34.990 1.00 71.31 71 LYS A O 1
ATOM 583 N N . TRP A 1 72 ? 22.733 2.795 -33.463 1.00 73.56 72 TRP A N 1
ATOM 584 C CA . TRP A 1 72 ? 22.609 4.062 -34.176 1.00 73.56 72 TRP A CA 1
ATOM 585 C C . TRP A 1 72 ? 23.956 4.768 -34.302 1.00 73.56 72 TRP A C 1
ATOM 587 O O . TRP A 1 72 ? 24.303 5.162 -35.405 1.00 73.56 72 TRP A O 1
ATOM 597 N N . LEU A 1 73 ? 24.770 4.820 -33.246 1.00 67.25 73 LEU A N 1
ATOM 598 C CA . LEU A 1 73 ? 26.120 5.393 -33.291 1.00 67.25 73 LEU A CA 1
ATOM 599 C C . LEU A 1 73 ? 27.025 4.658 -34.287 1.00 67.25 73 LEU A C 1
ATOM 601 O O . LEU A 1 73 ? 27.711 5.294 -35.080 1.00 67.25 73 LEU A O 1
ATOM 605 N N . LYS A 1 74 ? 26.987 3.318 -34.317 1.00 74.75 74 LYS A N 1
ATOM 606 C CA . LYS A 1 74 ? 27.738 2.522 -35.307 1.00 74.75 74 LYS A CA 1
ATOM 607 C C . LYS A 1 74 ? 27.267 2.768 -36.741 1.00 74.75 74 LYS A C 1
ATOM 609 O O . LYS A 1 74 ? 28.080 2.714 -37.660 1.00 74.75 74 LYS A O 1
ATOM 614 N N . LEU A 1 75 ? 25.970 2.990 -36.942 1.00 75.31 75 LEU A N 1
ATOM 615 C CA . LEU A 1 75 ? 25.408 3.306 -38.252 1.00 75.31 75 LEU A CA 1
ATOM 616 C C . LEU A 1 75 ? 25.783 4.726 -38.687 1.00 75.31 75 LEU A C 1
ATOM 618 O O . LEU A 1 75 ? 26.276 4.895 -39.795 1.00 75.31 75 LEU A O 1
ATOM 622 N N . VAL A 1 76 ? 25.608 5.712 -37.806 1.00 79.06 76 VAL A N 1
ATOM 623 C CA . VAL A 1 76 ? 25.974 7.116 -38.035 1.00 79.06 76 VAL A CA 1
ATOM 624 C C . VAL A 1 76 ? 27.456 7.221 -38.371 1.00 79.06 76 VAL A C 1
ATOM 626 O O . VAL A 1 76 ? 27.784 7.774 -39.411 1.00 79.06 76 VAL A O 1
ATOM 629 N N . PHE A 1 77 ? 28.335 6.571 -37.604 1.00 70.25 77 PHE A N 1
ATOM 630 C CA . PHE A 1 77 ? 29.774 6.571 -37.879 1.00 70.25 77 PHE A CA 1
ATOM 631 C C . PHE A 1 77 ? 30.115 5.975 -39.255 1.00 70.25 77 PHE A C 1
ATOM 633 O O . PHE A 1 77 ? 30.957 6.502 -39.976 1.00 70.25 77 PHE A O 1
ATOM 640 N N . LYS A 1 78 ? 29.435 4.894 -39.665 1.00 76.06 78 LYS A N 1
ATOM 641 C CA . LYS A 1 78 ? 29.611 4.315 -41.009 1.00 76.06 78 LYS A CA 1
ATOM 642 C C . LYS A 1 78 ? 29.122 5.251 -42.114 1.00 76.06 78 LYS A C 1
ATOM 644 O O . LYS A 1 78 ? 29.778 5.350 -43.144 1.00 76.06 78 LYS A O 1
ATOM 649 N N . VAL A 1 79 ? 27.986 5.914 -41.912 1.00 78.81 79 VAL A N 1
ATOM 650 C CA . VAL A 1 79 ? 27.411 6.854 -42.883 1.00 78.81 79 VAL A CA 1
ATOM 651 C C . VAL A 1 79 ? 28.285 8.102 -43.008 1.00 78.81 79 VAL A C 1
ATOM 653 O O . VAL A 1 79 ? 28.625 8.481 -44.123 1.00 78.81 79 VAL A O 1
ATOM 656 N N . GLU A 1 80 ? 28.725 8.691 -41.896 1.00 72.19 80 GLU A N 1
ATOM 657 C CA . GLU A 1 80 ? 29.649 9.831 -41.886 1.00 72.19 80 GLU A CA 1
ATOM 658 C C . GLU A 1 80 ? 30.977 9.490 -42.568 1.00 72.19 80 GLU A C 1
ATOM 660 O O . GLU A 1 80 ? 31.484 10.288 -43.350 1.00 72.19 80 GLU A O 1
ATOM 665 N N . MET A 1 81 ? 31.513 8.285 -42.352 1.00 66.19 81 MET A N 1
ATOM 666 C CA . MET A 1 81 ? 32.732 7.830 -43.024 1.00 66.19 81 MET A CA 1
ATOM 667 C C . MET A 1 81 ? 32.555 7.741 -44.548 1.00 66.19 81 MET A C 1
ATOM 669 O O . MET A 1 81 ? 33.443 8.153 -45.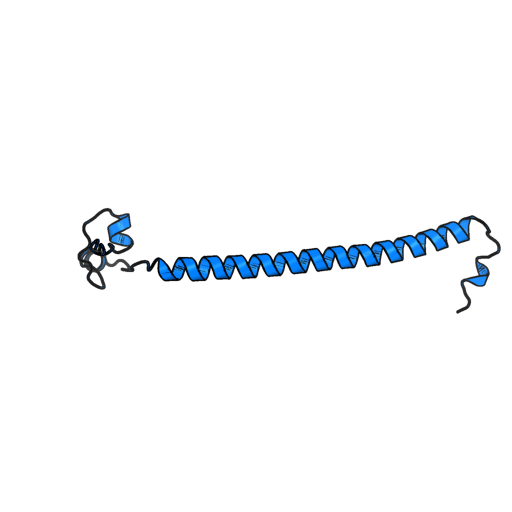286 1.00 66.19 81 M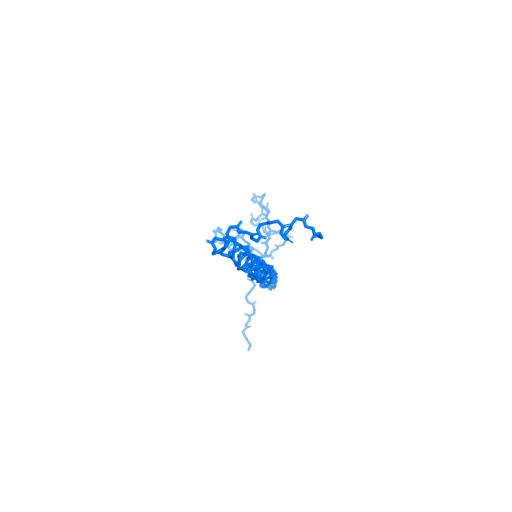ET A O 1
ATOM 673 N N . VAL A 1 82 ? 31.405 7.260 -45.034 1.00 69.56 82 VAL A N 1
ATOM 674 C CA . VAL A 1 82 ? 31.092 7.206 -46.476 1.00 69.56 82 VAL A CA 1
ATOM 675 C C . VAL A 1 82 ? 30.876 8.605 -47.060 1.00 69.56 82 VAL A C 1
ATOM 677 O O . VAL A 1 82 ? 31.359 8.885 -48.156 1.00 69.56 82 VAL A O 1
ATOM 680 N N . ILE A 1 83 ? 30.189 9.493 -46.335 1.00 71.12 83 ILE A N 1
ATOM 681 C CA . ILE A 1 83 ? 29.963 10.886 -46.751 1.00 71.12 83 ILE A CA 1
ATOM 682 C C . ILE A 1 83 ? 31.294 11.645 -46.838 1.00 71.12 83 ILE A C 1
ATOM 684 O O . ILE A 1 83 ? 31.542 12.335 -47.827 1.00 71.12 83 ILE A O 1
ATOM 688 N N . ASN A 1 84 ? 32.170 11.483 -45.844 1.00 60.78 84 ASN A N 1
ATOM 689 C CA . ASN A 1 84 ? 33.493 12.103 -45.835 1.00 60.78 84 ASN A CA 1
ATOM 690 C C . ASN A 1 84 ? 34.389 11.527 -46.942 1.00 60.78 84 ASN A C 1
ATOM 692 O O . ASN A 1 84 ? 35.028 12.290 -47.658 1.00 60.78 84 ASN A O 1
ATOM 696 N N . TRP A 1 85 ? 34.356 10.211 -47.175 1.00 54.59 85 TRP A N 1
ATOM 697 C CA . TRP A 1 85 ? 35.097 9.579 -48.275 1.00 54.59 85 TRP A CA 1
ATOM 698 C C . TRP A 1 85 ? 34.609 10.053 -49.655 1.00 54.59 85 TRP A C 1
ATOM 700 O O . TRP A 1 85 ? 35.418 10.361 -50.527 1.00 54.59 85 TRP A O 1
ATOM 710 N N . CYS A 1 86 ? 33.297 10.217 -49.854 1.00 53.59 86 CYS A N 1
ATOM 711 C CA . CYS A 1 86 ? 32.759 10.797 -51.093 1.00 53.59 86 CYS A CA 1
ATOM 712 C C . CYS A 1 86 ? 33.144 12.274 -51.288 1.00 53.59 86 CYS A C 1
ATOM 714 O O . CYS A 1 86 ? 33.087 12.772 -52.411 1.00 53.59 86 CYS A O 1
ATOM 716 N N . SER A 1 87 ? 33.521 12.971 -50.212 1.00 58.56 87 SER A N 1
ATOM 717 C CA . SER A 1 87 ? 33.873 14.394 -50.236 1.00 58.56 87 SER A CA 1
ATOM 718 C C . SER A 1 87 ? 35.363 14.647 -50.523 1.00 58.56 87 SER A C 1
ATOM 720 O O . SER A 1 87 ? 35.706 15.756 -50.923 1.00 58.56 87 SER A O 1
ATOM 722 N N . GLU A 1 88 ? 36.242 13.644 -50.367 1.00 55.50 88 GLU A N 1
ATOM 723 C CA . GLU A 1 88 ? 37.693 13.772 -50.610 1.00 55.50 88 GLU A CA 1
ATOM 724 C C . GLU A 1 88 ? 38.141 13.404 -52.041 1.00 55.50 88 GLU A C 1
ATOM 726 O O . GLU A 1 88 ? 39.161 13.920 -52.496 1.00 55.50 88 GLU A O 1
ATOM 731 N N . ASP A 1 89 ? 37.386 12.595 -52.800 1.00 54.62 89 ASP A N 1
ATOM 732 C CA . ASP A 1 89 ? 37.669 12.347 -54.228 1.00 54.62 89 ASP A CA 1
ATOM 733 C C . ASP A 1 89 ? 36.382 12.118 -55.058 1.00 54.62 89 ASP A C 1
ATOM 735 O O . ASP A 1 89 ? 35.809 11.021 -55.047 1.00 54.62 89 ASP A O 1
ATOM 739 N N . PRO A 1 90 ? 35.934 13.115 -55.849 1.00 57.78 90 PRO A N 1
ATOM 740 C CA . PRO A 1 90 ? 34.743 13.013 -56.698 1.00 57.78 90 PRO A CA 1
ATOM 741 C C . PRO A 1 90 ? 34.795 11.902 -57.761 1.00 57.78 90 PRO A C 1
ATOM 743 O O . PRO A 1 90 ? 33.778 11.613 -58.392 1.00 57.78 90 PRO A O 1
ATOM 746 N N . ARG A 1 91 ? 35.959 11.284 -58.011 1.00 57.94 91 ARG A N 1
ATOM 747 C CA . ARG A 1 91 ? 36.145 10.267 -59.062 1.00 57.94 91 ARG A CA 1
ATOM 748 C C . ARG A 1 91 ? 35.791 8.849 -58.609 1.00 57.94 91 ARG A C 1
ATOM 750 O O . ARG A 1 91 ? 35.650 7.970 -59.455 1.00 57.94 91 ARG A O 1
ATOM 757 N N . LEU A 1 92 ? 35.618 8.617 -57.306 1.00 55.78 92 LEU A N 1
ATOM 758 C CA . LEU A 1 92 ? 35.341 7.287 -56.743 1.00 55.78 92 LEU A CA 1
ATOM 759 C C . LEU A 1 92 ? 33.844 6.981 -56.557 1.00 55.78 92 LEU A C 1
ATOM 761 O O . LEU A 1 92 ? 33.490 5.846 -56.245 1.00 55.78 92 LEU A O 1
ATOM 765 N N . VAL A 1 93 ? 32.949 7.939 -56.826 1.00 57.41 93 VAL A N 1
ATOM 766 C CA . VAL A 1 93 ? 31.483 7.767 -56.714 1.00 57.41 93 VAL A CA 1
ATOM 767 C C . VAL A 1 93 ? 30.960 6.600 -57.570 1.00 57.41 93 VAL A C 1
ATOM 769 O O . VAL A 1 93 ? 30.024 5.907 -57.176 1.00 57.41 93 VAL A O 1
ATOM 772 N N . HIS A 1 94 ? 31.598 6.316 -58.709 1.00 56.38 94 HIS A N 1
ATOM 773 C CA . HIS A 1 94 ? 31.200 5.225 -59.606 1.00 56.38 94 HIS A CA 1
ATOM 774 C C . HIS A 1 94 ? 31.543 3.812 -59.095 1.00 56.38 94 HIS A C 1
ATOM 776 O O . HIS A 1 94 ? 30.980 2.846 -59.604 1.00 56.38 94 HIS A O 1
ATOM 782 N N . LEU A 1 95 ? 32.421 3.664 -58.094 1.00 56.41 95 LEU A N 1
ATOM 783 C CA . LEU A 1 95 ? 32.798 2.358 -57.523 1.00 56.41 95 LEU A CA 1
ATOM 784 C C . LEU A 1 95 ? 31.824 1.854 -56.447 1.00 56.41 95 LEU A C 1
ATOM 786 O O . LEU A 1 95 ? 31.858 0.678 -56.107 1.00 56.41 95 LEU A O 1
ATOM 790 N N . VAL A 1 96 ? 30.946 2.718 -55.929 1.00 55.78 96 VAL A N 1
ATOM 791 C CA . VAL A 1 96 ? 29.996 2.383 -54.848 1.00 55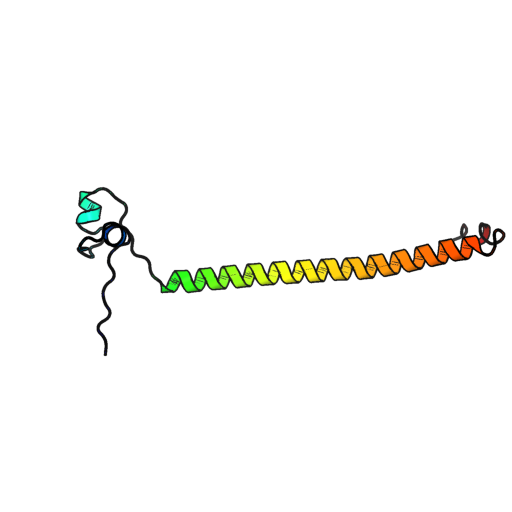.78 96 VAL A CA 1
ATOM 792 C C . VAL A 1 96 ? 28.648 1.876 -55.396 1.00 55.78 96 VAL A C 1
ATOM 794 O O . VAL A 1 96 ? 27.834 1.347 -54.651 1.00 55.78 96 VAL A O 1
ATOM 797 N N . VAL A 1 97 ? 28.407 1.982 -56.710 1.00 53.72 97 VAL A N 1
ATOM 798 C CA . VAL A 1 97 ? 27.146 1.564 -57.369 1.00 53.72 97 VAL A CA 1
ATOM 799 C C . VAL A 1 97 ? 27.290 0.207 -58.080 1.00 53.72 97 VAL A C 1
ATOM 801 O O . VAL A 1 97 ? 26.573 -0.118 -59.022 1.00 53.72 97 VAL A O 1
ATOM 804 N N . SER A 1 98 ? 28.238 -0.624 -57.660 1.00 50.97 98 SER A N 1
ATOM 805 C CA . SER A 1 98 ? 28.318 -2.022 -58.086 1.00 50.97 98 SER A CA 1
ATOM 806 C C . SER A 1 98 ? 28.593 -2.887 -56.862 1.00 50.97 98 SER A C 1
ATOM 808 O O . SER A 1 98 ? 29.643 -2.727 -56.248 1.00 50.97 98 SER A O 1
ATOM 810 N N . TYR A 1 99 ? 27.650 -3.798 -56.588 1.00 40.25 99 TYR A N 1
ATOM 811 C CA . TYR A 1 99 ? 27.480 -4.702 -55.433 1.00 40.25 99 TYR A CA 1
ATOM 812 C C . TYR A 1 99 ? 26.572 -4.208 -54.303 1.00 40.25 99 TYR A C 1
ATOM 814 O O . TYR A 1 99 ? 26.920 -3.241 -53.597 1.00 40.25 99 TYR A O 1
#

Secondary structure (DSSP, 8-state):
-----PPPPHHHHHTT------SS-HHHHHHT-------HHHHHHHHHHHHHHHHHHHHHHHHHHHHHHHHHHHHHHHHHHHHHHHHH-TTSGGGSS--

Organism: Conidiobolus coronatus (strain ATCC 28846 / CBS 209.66 / NRRL 28638) (NCBI:txid796925)